Protein AF-A0A0S8A5E6-F1 (afdb_monomer_lite)

Sequence (124 aa):
YNLSNQALFDLGQQLNPLRERNILIVGTGGITHNLRTVDPHHTGAPPAWAVDFDQWIERTLVNHDYDQLIHWQSQAPQARMNHPTPEHFRPLLIVTGAAQHEPVSFPITGFEWGSMSRRSVQLG

Structure (mmCIF, N/CA/C/O backbone):
data_AF-A0A0S8A5E6-F1
#
_entry.id   AF-A0A0S8A5E6-F1
#
loop_
_atom_site.group_PDB
_atom_site.id
_atom_site.type_symbol
_atom_site.label_atom_id
_atom_site.label_alt_id
_atom_site.label_comp_id
_atom_site.label_asym_id
_atom_site.label_entity_id
_atom_site.label_seq_id
_atom_site.pdbx_PDB_ins_code
_atom_site.Cartn_x
_atom_site.Cartn_y
_atom_site.Cartn_z
_atom_site.occupancy
_atom_site.B_iso_or_equiv
_atom_site.auth_seq_id
_atom_site.auth_comp_id
_atom_site.auth_asym_id
_atom_site.auth_atom_id
_atom_site.pdbx_PDB_model_num
ATOM 1 N N . TYR A 1 1 ? 9.458 16.988 11.448 1.00 53.31 1 TYR A N 1
ATOM 2 C CA . TYR A 1 1 ? 8.889 15.850 12.195 1.00 53.31 1 TYR A CA 1
ATOM 3 C C . TYR A 1 1 ? 8.666 14.704 11.229 1.00 53.31 1 TYR A C 1
ATOM 5 O O . TYR A 1 1 ? 7.979 14.907 10.240 1.00 53.31 1 TYR A O 1
ATOM 13 N N . ASN A 1 2 ? 9.302 13.552 11.443 1.00 80.75 2 ASN A N 1
ATOM 14 C CA . ASN A 1 2 ? 9.177 12.395 10.557 1.00 80.75 2 ASN A CA 1
ATOM 15 C C . ASN A 1 2 ? 8.676 11.215 11.404 1.00 80.75 2 ASN A C 1
ATOM 17 O O . ASN A 1 2 ? 9.460 10.632 12.146 1.00 80.75 2 ASN A O 1
ATOM 21 N N . LEU A 1 3 ? 7.367 10.940 11.370 1.00 93.62 3 LEU A N 1
ATOM 22 C CA . LEU A 1 3 ? 6.761 9.841 12.134 1.00 93.62 3 LEU A CA 1
ATOM 23 C C . LEU A 1 3 ? 7.265 8.485 11.612 1.00 93.62 3 LEU A C 1
ATOM 25 O O . LEU A 1 3 ? 7.483 8.318 10.404 1.00 93.62 3 LEU A O 1
ATOM 29 N N . SER A 1 4 ? 7.460 7.529 12.523 1.00 97.25 4 SER A N 1
ATOM 30 C CA . SER A 1 4 ? 7.735 6.133 12.169 1.00 97.25 4 SER A CA 1
ATOM 31 C C . SER A 1 4 ? 6.492 5.480 11.557 1.00 97.25 4 SER A C 1
ATOM 33 O O . SER A 1 4 ? 5.380 5.981 11.722 1.00 97.25 4 SER A O 1
ATOM 35 N N . ASN A 1 5 ? 6.661 4.351 10.863 1.00 98.19 5 ASN A N 1
ATOM 36 C CA . ASN A 1 5 ? 5.519 3.604 10.328 1.00 98.19 5 ASN A CA 1
ATOM 37 C C . ASN A 1 5 ? 4.561 3.160 11.440 1.00 98.19 5 ASN A C 1
ATOM 39 O O . ASN A 1 5 ? 3.355 3.290 11.272 1.00 98.19 5 ASN A O 1
ATOM 43 N N . GLN A 1 6 ? 5.106 2.730 12.586 1.00 98.44 6 GLN A N 1
ATOM 44 C CA . GLN A 1 6 ? 4.316 2.415 13.775 1.00 98.44 6 GLN A CA 1
ATOM 45 C C . GLN A 1 6 ? 3.490 3.626 14.217 1.00 98.44 6 GLN A C 1
ATOM 47 O O . GLN A 1 6 ? 2.279 3.533 14.314 1.00 98.44 6 GLN A O 1
ATOM 52 N N . ALA A 1 7 ? 4.117 4.796 14.370 1.00 98.44 7 ALA A N 1
ATOM 53 C CA . ALA A 1 7 ? 3.408 5.995 14.812 1.00 98.44 7 ALA A CA 1
ATOM 54 C C . ALA A 1 7 ? 2.318 6.450 13.822 1.00 98.44 7 ALA A C 1
ATOM 56 O O . ALA A 1 7 ? 1.319 7.033 14.233 1.00 98.44 7 ALA A O 1
ATOM 57 N N . LEU A 1 8 ? 2.494 6.204 12.519 1.00 98.44 8 LEU A N 1
ATOM 58 C CA . LEU A 1 8 ? 1.461 6.467 11.511 1.00 98.44 8 LEU A CA 1
ATOM 59 C C . LEU A 1 8 ? 0.294 5.481 11.614 1.00 98.44 8 LEU A C 1
ATOM 61 O O . LEU A 1 8 ? -0.857 5.884 11.465 1.00 98.44 8 LEU A O 1
ATOM 65 N N . PHE A 1 9 ? 0.588 4.210 11.876 1.00 98.69 9 PHE A N 1
ATOM 66 C CA . PHE A 1 9 ? -0.428 3.193 12.109 1.00 98.69 9 PHE A CA 1
ATOM 67 C C . PHE A 1 9 ? -1.215 3.481 13.398 1.00 98.69 9 PHE A C 1
ATOM 69 O O . PHE A 1 9 ? -2.443 3.522 13.364 1.00 98.69 9 PHE A O 1
ATOM 76 N N . ASP A 1 10 ? -0.521 3.802 14.493 1.00 98.62 10 ASP A N 1
ATOM 77 C CA . ASP A 1 10 ? -1.114 4.187 15.782 1.00 98.62 10 ASP A CA 1
ATOM 78 C C . ASP A 1 10 ? -1.971 5.454 15.652 1.00 98.62 10 ASP A C 1
ATOM 80 O O . ASP A 1 10 ? -3.045 5.558 16.245 1.00 98.62 10 ASP A O 1
ATOM 84 N N . LEU A 1 11 ? -1.529 6.426 14.842 1.00 98.38 11 LEU A N 1
ATOM 85 C CA . LEU A 1 11 ? -2.345 7.591 14.502 1.00 98.38 11 LEU A CA 1
ATOM 86 C C . LEU A 1 11 ? -3.648 7.158 13.822 1.00 98.38 11 LEU A C 1
ATOM 88 O O . LEU A 1 11 ? -4.709 7.652 14.185 1.00 98.38 11 LEU A O 1
ATOM 92 N N . GLY A 1 12 ? -3.578 6.222 12.874 1.00 98.19 12 GLY A N 1
ATOM 93 C CA . GLY A 1 12 ? -4.755 5.598 12.276 1.00 98.19 12 GLY A CA 1
ATOM 94 C C . GLY A 1 12 ? -5.695 5.014 13.328 1.00 98.19 12 GLY A C 1
ATOM 95 O O . GLY A 1 12 ? -6.876 5.350 13.342 1.00 98.19 12 GLY A O 1
ATOM 96 N N . GLN A 1 13 ? -5.167 4.221 14.263 1.00 98.44 13 GLN A N 1
ATOM 97 C CA . GLN A 1 13 ? -5.961 3.623 15.345 1.00 98.44 13 GLN A CA 1
ATOM 98 C C . GLN A 1 13 ? -6.699 4.677 16.176 1.00 98.44 13 GLN A C 1
ATOM 100 O O . GLN A 1 13 ? -7.873 4.504 16.498 1.00 98.44 13 GLN A O 1
ATOM 105 N N . GLN A 1 14 ? -6.056 5.811 16.464 1.00 98.31 14 GLN A N 1
ATOM 106 C CA . GLN A 1 14 ? -6.695 6.920 17.180 1.00 98.31 14 GLN A CA 1
ATOM 107 C C . GLN A 1 14 ? -7.844 7.573 16.393 1.00 98.31 14 GLN A C 1
ATOM 109 O O . GLN A 1 14 ? -8.722 8.189 16.996 1.00 98.31 14 GLN A O 1
ATOM 114 N N . LEU A 1 15 ? -7.871 7.434 15.063 1.00 98.00 15 LEU A N 1
ATOM 115 C CA . LEU A 1 15 ? -8.951 7.931 14.208 1.00 98.00 15 LEU A CA 1
ATOM 116 C C . LEU A 1 15 ? -10.129 6.952 14.090 1.00 98.00 15 LEU A C 1
ATOM 118 O O . LEU A 1 15 ? -11.198 7.370 13.645 1.00 98.00 15 LEU A O 1
ATOM 122 N N . ASN A 1 16 ? -9.979 5.686 14.496 1.00 97.12 16 ASN A N 1
ATOM 123 C CA . ASN A 1 16 ? -11.025 4.666 14.369 1.00 97.12 16 ASN A CA 1
ATOM 124 C C . ASN A 1 16 ? -12.400 5.100 14.941 1.00 97.12 16 ASN A C 1
ATOM 126 O O . ASN A 1 16 ? -13.386 4.956 14.214 1.00 97.12 16 ASN A O 1
ATOM 130 N N . PRO A 1 17 ? -12.503 5.757 16.123 1.00 97.12 17 PRO A N 1
ATOM 131 C CA . PRO A 1 17 ? -13.794 6.208 16.665 1.00 97.12 17 PRO A CA 1
ATOM 132 C C . PRO A 1 17 ? -14.535 7.244 15.803 1.00 97.12 17 PRO A C 1
ATOM 134 O O . PRO A 1 17 ? -15.717 7.506 16.023 1.00 97.12 17 PRO A O 1
ATOM 137 N N . LEU A 1 18 ? -13.867 7.882 14.833 1.00 97.31 18 LEU A N 1
ATOM 138 C CA . LEU A 1 18 ? -14.532 8.781 13.885 1.00 97.31 18 LEU A CA 1
ATOM 139 C C . LEU A 1 18 ? -15.406 8.004 12.890 1.00 97.31 18 LEU A C 1
ATOM 141 O O . LEU A 1 18 ? -16.440 8.522 12.465 1.00 97.31 18 LEU A O 1
ATOM 145 N N . ARG A 1 19 ? -15.043 6.758 12.557 1.00 95.50 19 ARG A N 1
ATOM 146 C CA . ARG A 1 19 ? -15.820 5.909 11.638 1.00 95.50 19 ARG A CA 1
ATOM 147 C C . ARG A 1 19 ? -17.195 5.573 12.215 1.00 95.50 19 ARG A C 1
ATOM 149 O O . ARG A 1 19 ? -18.186 5.652 11.498 1.00 95.50 19 ARG A O 1
ATOM 156 N N . GLU A 1 20 ? -17.281 5.350 13.529 1.00 92.06 20 GLU A N 1
ATOM 157 C CA . GLU A 1 20 ? -18.549 5.152 14.257 1.00 92.06 20 GLU A CA 1
ATOM 158 C C . GLU A 1 20 ? -19.477 6.381 14.200 1.00 92.06 20 GLU A C 1
ATOM 160 O O . GLU A 1 20 ? -20.674 6.290 14.467 1.00 92.06 20 GLU A O 1
ATOM 165 N N . ARG A 1 21 ? -18.936 7.548 13.829 1.00 96.44 21 ARG A N 1
ATOM 166 C CA . ARG A 1 21 ? -19.668 8.815 13.685 1.00 96.44 21 ARG A CA 1
ATOM 167 C C . ARG A 1 21 ? -20.003 9.147 12.230 1.00 96.44 21 ARG A C 1
ATOM 169 O O . ARG A 1 21 ? -20.310 10.300 11.936 1.00 96.44 21 ARG A O 1
ATOM 176 N N . ASN A 1 22 ? -19.955 8.164 11.328 1.00 94.56 22 ASN A N 1
ATOM 177 C CA . ASN A 1 22 ? -20.186 8.329 9.887 1.00 94.56 22 ASN A CA 1
ATOM 178 C C . ASN A 1 22 ? -19.208 9.308 9.211 1.00 94.56 22 ASN A C 1
ATOM 180 O O . ASN A 1 22 ? -19.568 10.007 8.263 1.00 94.56 22 ASN A O 1
ATOM 184 N N . ILE A 1 23 ? -17.967 9.377 9.699 1.00 97.88 23 ILE A N 1
ATOM 185 C CA . ILE A 1 23 ? -16.906 10.167 9.070 1.00 97.88 23 ILE A CA 1
ATOM 186 C C . ILE A 1 23 ? -16.083 9.253 8.164 1.00 97.88 23 ILE A C 1
ATOM 188 O O . ILE A 1 23 ? -15.533 8.246 8.610 1.00 97.88 23 ILE A O 1
ATOM 192 N N . LEU A 1 24 ? -15.967 9.636 6.892 1.00 97.50 24 LEU A N 1
ATOM 193 C CA . LEU A 1 24 ? -15.106 8.962 5.927 1.00 97.50 24 LEU A CA 1
ATOM 194 C C . LEU A 1 24 ? -13.646 9.392 6.121 1.00 97.50 24 LEU A C 1
ATOM 196 O O . LEU A 1 24 ? -13.333 10.583 6.113 1.00 97.50 24 LEU A O 1
ATOM 200 N N . ILE A 1 25 ? -12.748 8.414 6.232 1.00 98.00 25 ILE A N 1
ATOM 201 C CA . ILE A 1 25 ? -11.300 8.631 6.262 1.00 98.00 25 ILE A CA 1
ATOM 202 C C . ILE A 1 25 ? -10.746 8.293 4.879 1.00 98.00 25 ILE A C 1
ATOM 204 O O . ILE A 1 25 ? -10.887 7.165 4.414 1.00 98.00 25 ILE A O 1
ATOM 208 N N . VAL A 1 26 ? -10.109 9.268 4.228 1.00 98.12 26 VAL A N 1
ATOM 209 C CA . VAL A 1 26 ? -9.521 9.103 2.891 1.00 98.12 26 VAL A CA 1
ATOM 210 C C . VAL A 1 26 ? -8.023 9.369 2.953 1.00 98.12 26 VAL A C 1
ATOM 212 O O . VAL A 1 26 ? -7.594 10.460 3.327 1.00 98.12 26 VAL A O 1
ATOM 215 N N . GLY A 1 27 ? -7.229 8.375 2.556 1.00 97.44 27 GLY A N 1
ATOM 216 C CA . GLY A 1 27 ? -5.797 8.518 2.306 1.00 97.44 27 GLY A CA 1
ATOM 217 C C . GLY A 1 27 ? -5.523 8.492 0.807 1.00 97.44 27 GLY A C 1
ATOM 218 O O . GLY A 1 27 ? -5.976 7.586 0.116 1.00 97.44 27 GLY A O 1
ATOM 219 N N . THR A 1 28 ? -4.777 9.476 0.307 1.00 97.06 28 THR A N 1
ATOM 220 C CA . THR A 1 28 ? -4.337 9.533 -1.095 1.00 97.06 28 THR A CA 1
ATOM 221 C C . THR A 1 28 ? -2.829 9.337 -1.170 1.00 97.06 28 THR A C 1
ATOM 223 O O . THR A 1 28 ? -2.088 9.980 -0.428 1.00 97.06 28 THR A O 1
ATOM 226 N N . GLY A 1 29 ? -2.383 8.415 -2.020 1.00 96.00 29 GLY A N 1
ATOM 227 C CA . GLY A 1 29 ? -0.997 7.965 -2.117 1.00 96.00 29 GLY A CA 1
ATOM 228 C C . GLY A 1 29 ? -0.798 7.070 -3.340 1.00 96.00 29 GLY A C 1
ATOM 229 O O . GLY A 1 29 ? -1.473 7.251 -4.349 1.00 96.00 29 GLY A O 1
ATOM 230 N N . GLY A 1 30 ? 0.106 6.094 -3.249 1.00 96.38 30 GLY A N 1
ATOM 231 C CA . GLY A 1 30 ? 0.345 5.127 -4.321 1.00 96.38 30 GLY A CA 1
ATOM 232 C C . GLY A 1 30 ? 0.921 3.816 -3.799 1.00 96.38 30 GLY A C 1
ATOM 233 O O . GLY A 1 30 ? 1.845 3.820 -2.983 1.00 96.38 30 GLY A O 1
ATOM 234 N N . ILE A 1 31 ? 0.393 2.687 -4.283 1.00 97.88 31 ILE A N 1
ATOM 235 C CA . ILE A 1 31 ? 0.909 1.359 -3.924 1.00 97.88 31 ILE A CA 1
ATOM 236 C C . ILE A 1 31 ? 2.313 1.151 -4.489 1.00 97.88 31 ILE A C 1
ATOM 238 O O . ILE A 1 31 ? 3.192 0.687 -3.771 1.00 97.88 31 ILE A O 1
ATOM 242 N N . THR A 1 32 ? 2.573 1.599 -5.713 1.00 98.25 32 THR A N 1
ATOM 243 C CA . THR A 1 32 ? 3.925 1.722 -6.271 1.00 98.25 32 THR A CA 1
ATOM 244 C C . THR A 1 32 ? 4.145 3.176 -6.685 1.00 98.25 32 THR A C 1
ATOM 246 O O . THR A 1 32 ? 3.229 3.829 -7.187 1.00 98.25 32 THR A O 1
ATOM 249 N N . HIS A 1 33 ? 5.332 3.726 -6.423 1.00 97.56 33 HIS A N 1
ATOM 250 C CA . HIS A 1 33 ? 5.626 5.131 -6.694 1.00 97.56 33 HIS A CA 1
ATOM 251 C C . HIS A 1 33 ? 7.128 5.369 -6.929 1.00 97.56 33 HIS A C 1
ATOM 253 O O . HIS A 1 33 ? 7.845 5.958 -6.114 1.00 97.56 33 HIS A O 1
ATOM 259 N N . ASN A 1 34 ? 7.617 4.932 -8.092 1.00 97.75 34 ASN A N 1
ATOM 260 C CA . ASN A 1 34 ? 8.967 5.239 -8.554 1.00 97.75 34 ASN A CA 1
ATOM 261 C C . ASN A 1 34 ? 8.921 6.014 -9.870 1.00 97.75 34 ASN A C 1
ATOM 263 O O . ASN A 1 34 ? 8.873 5.446 -10.955 1.00 97.75 34 ASN A O 1
ATOM 267 N N . LEU A 1 35 ? 8.999 7.341 -9.773 1.00 96.25 35 LEU A N 1
ATOM 268 C CA . LEU A 1 35 ? 8.928 8.216 -10.946 1.00 96.25 35 LEU A CA 1
ATOM 269 C C . LEU A 1 35 ? 10.097 8.033 -11.926 1.00 96.25 35 LEU A C 1
ATOM 271 O O . LEU A 1 35 ? 9.996 8.455 -13.071 1.00 96.25 35 LEU A O 1
ATOM 275 N N . ARG A 1 36 ? 11.194 7.378 -11.517 1.00 96.81 36 ARG A N 1
ATOM 276 C CA . ARG A 1 36 ? 12.317 7.071 -12.422 1.00 96.81 36 ARG A CA 1
ATOM 277 C C . ARG A 1 36 ? 11.982 5.977 -13.439 1.00 96.81 36 ARG A C 1
ATOM 279 O O . ARG A 1 36 ? 12.749 5.795 -14.377 1.00 96.81 36 ARG A O 1
ATOM 286 N N . THR A 1 37 ? 10.897 5.232 -13.229 1.00 94.88 37 THR A N 1
ATOM 287 C CA . THR A 1 37 ? 10.481 4.100 -14.074 1.00 94.88 37 THR A CA 1
ATOM 288 C C . THR A 1 37 ? 9.157 4.344 -14.792 1.00 94.88 37 THR A C 1
ATOM 290 O O . THR A 1 37 ? 8.658 3.444 -15.459 1.00 94.88 37 THR A O 1
ATOM 293 N N . VAL A 1 38 ? 8.583 5.540 -14.640 1.00 94.62 38 VAL A N 1
ATOM 294 C CA . VAL A 1 38 ? 7.339 5.941 -15.298 1.00 94.62 38 VAL A CA 1
ATOM 295 C C . VAL A 1 38 ? 7.581 6.096 -16.794 1.00 94.62 38 VAL A C 1
ATOM 297 O O . VAL A 1 38 ? 8.474 6.830 -17.213 1.00 94.62 38 VAL A O 1
ATOM 300 N N . ASP A 1 39 ? 6.742 5.438 -17.587 1.00 95.19 39 ASP A N 1
ATOM 301 C CA . ASP A 1 39 ? 6.706 5.569 -19.040 1.00 95.19 39 ASP A CA 1
ATOM 302 C C . ASP A 1 39 ? 5.248 5.733 -19.511 1.00 95.19 39 ASP A C 1
ATOM 304 O O . ASP A 1 39 ? 4.499 4.752 -19.569 1.00 95.19 39 ASP A O 1
ATOM 308 N N . PRO A 1 40 ? 4.815 6.961 -19.857 1.00 93.69 40 PRO A N 1
ATOM 309 C CA . PRO A 1 40 ? 3.461 7.230 -20.340 1.00 93.69 40 PRO A CA 1
ATOM 310 C C . PRO A 1 40 ? 3.102 6.535 -21.660 1.00 93.69 40 PRO A C 1
ATOM 312 O O . PRO A 1 40 ? 1.920 6.443 -21.988 1.00 93.69 40 PRO A O 1
ATOM 315 N N . HIS A 1 41 ? 4.094 6.068 -22.420 1.00 95.06 41 HIS A N 1
ATOM 316 C CA . HIS A 1 41 ? 3.910 5.387 -23.700 1.00 95.06 41 HIS A CA 1
ATOM 317 C C . HIS A 1 41 ? 4.028 3.863 -23.586 1.00 95.06 41 HIS A C 1
ATOM 319 O O . HIS A 1 41 ? 3.924 3.162 -24.596 1.00 95.06 41 HIS A O 1
ATOM 325 N N . HIS A 1 42 ? 4.211 3.338 -22.370 1.00 93.62 42 HIS A N 1
ATOM 326 C CA . HIS A 1 42 ? 4.308 1.904 -22.140 1.00 93.62 42 HIS A CA 1
ATOM 327 C C . HIS A 1 42 ? 3.025 1.188 -22.564 1.00 93.62 42 HIS A C 1
ATOM 329 O O . HIS A 1 42 ? 1.931 1.499 -22.097 1.00 93.62 42 HIS A O 1
ATOM 335 N N . THR A 1 43 ? 3.175 0.185 -23.426 1.00 90.56 43 THR A N 1
ATOM 336 C CA . THR A 1 43 ? 2.064 -0.617 -23.967 1.00 90.56 43 THR A CA 1
ATOM 337 C C . THR A 1 43 ? 2.135 -2.094 -23.569 1.00 90.56 43 THR A C 1
ATOM 339 O O . THR A 1 43 ? 1.272 -2.881 -23.954 1.00 90.56 43 THR A O 1
ATOM 342 N N . GLY A 1 44 ? 3.155 -2.484 -22.798 1.00 93.38 44 GLY A N 1
ATOM 343 C CA . GLY A 1 44 ? 3.380 -3.864 -22.376 1.00 93.38 44 GLY A CA 1
ATOM 344 C C . GLY A 1 44 ? 2.796 -4.202 -21.004 1.00 93.38 44 GLY A C 1
ATOM 345 O O . GLY A 1 44 ? 2.157 -3.388 -20.339 1.00 93.38 44 GLY A O 1
ATOM 346 N N . ALA A 1 45 ? 3.089 -5.417 -20.538 1.00 95.94 45 ALA A N 1
ATOM 347 C CA . ALA A 1 45 ? 2.832 -5.795 -19.152 1.00 95.94 45 ALA A CA 1
ATOM 348 C C . ALA A 1 45 ? 3.664 -4.924 -18.186 1.00 95.94 45 ALA A C 1
ATOM 350 O O . ALA A 1 45 ? 4.784 -4.533 -18.538 1.00 95.94 45 ALA A O 1
ATOM 351 N N . PRO A 1 46 ? 3.152 -4.611 -16.983 1.00 97.38 46 PRO A N 1
ATOM 352 C CA . PRO A 1 46 ? 3.947 -3.962 -15.948 1.00 97.38 46 PRO A CA 1
ATOM 353 C C . PRO A 1 46 ? 5.145 -4.841 -15.555 1.00 97.38 46 PRO A C 1
ATOM 355 O O . PRO A 1 46 ? 5.087 -6.070 -15.680 1.00 97.38 46 PRO A O 1
ATOM 358 N N . PRO A 1 47 ? 6.245 -4.246 -15.073 1.00 97.75 47 PRO A N 1
ATOM 359 C CA . PRO A 1 47 ? 7.405 -5.020 -14.667 1.00 97.75 47 PRO A CA 1
ATOM 360 C C . PRO A 1 47 ? 7.085 -5.889 -13.442 1.00 97.75 47 PRO A C 1
ATOM 362 O O . PRO A 1 47 ? 6.360 -5.464 -12.542 1.00 97.75 47 PRO A O 1
ATOM 365 N N . ALA A 1 48 ? 7.678 -7.086 -13.379 1.00 98.25 48 ALA A N 1
ATOM 366 C CA . ALA A 1 48 ? 7.389 -8.074 -12.334 1.00 98.25 48 ALA A CA 1
ATOM 367 C C . ALA A 1 48 ? 7.537 -7.512 -10.910 1.00 98.25 48 ALA A C 1
ATOM 369 O O . ALA A 1 48 ? 6.652 -7.702 -10.090 1.00 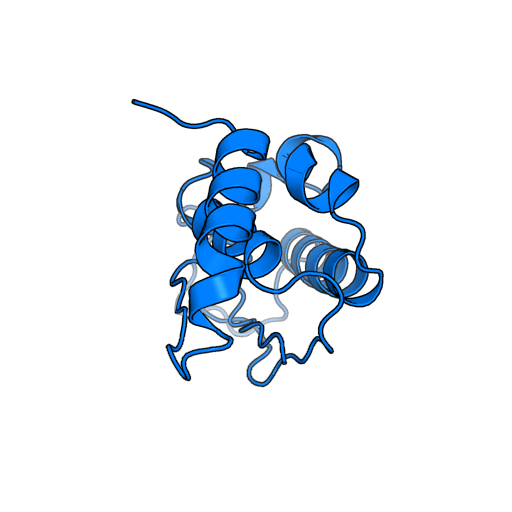98.25 48 ALA A O 1
ATOM 370 N N . TRP A 1 49 ? 8.573 -6.709 -10.641 1.00 98.25 49 TRP A N 1
ATOM 371 C CA . TRP A 1 49 ? 8.789 -6.098 -9.321 1.00 98.25 49 TRP A CA 1
ATOM 372 C C . TRP A 1 49 ? 7.636 -5.195 -8.851 1.00 98.25 49 TRP A C 1
ATOM 374 O O . TRP A 1 49 ? 7.441 -5.036 -7.646 1.00 98.25 49 TRP A O 1
ATOM 384 N N . ALA A 1 50 ? 6.896 -4.578 -9.780 1.00 98.50 50 ALA A N 1
ATOM 385 C CA . ALA A 1 50 ? 5.750 -3.731 -9.458 1.00 98.50 50 ALA A CA 1
ATOM 386 C C . ALA A 1 50 ? 4.515 -4.591 -9.175 1.00 98.50 50 ALA A C 1
ATOM 388 O O . ALA A 1 50 ? 3.791 -4.346 -8.212 1.00 98.50 50 ALA A O 1
ATOM 389 N N . VAL A 1 51 ? 4.317 -5.637 -9.984 1.00 98.62 51 VAL A N 1
ATOM 390 C CA . VAL A 1 51 ? 3.250 -6.631 -9.804 1.00 98.62 51 VAL A CA 1
ATOM 391 C C . VAL A 1 51 ? 3.411 -7.373 -8.481 1.00 98.62 51 VAL A C 1
ATOM 393 O O . VAL A 1 51 ? 2.455 -7.476 -7.720 1.00 98.62 51 VAL A O 1
ATOM 396 N N . ASP A 1 52 ? 4.619 -7.836 -8.175 1.00 98.69 52 ASP A N 1
ATOM 397 C CA . ASP A 1 52 ? 4.913 -8.615 -6.974 1.00 98.69 52 ASP A CA 1
ATOM 398 C C . ASP A 1 52 ? 4.685 -7.796 -5.698 1.00 98.69 52 ASP A C 1
ATOM 400 O O . ASP A 1 52 ? 4.137 -8.313 -4.722 1.00 98.69 52 ASP A O 1
ATOM 404 N N . PHE A 1 53 ? 5.060 -6.511 -5.704 1.00 98.81 53 PHE A N 1
ATOM 405 C CA . PHE A 1 53 ? 4.808 -5.601 -4.584 1.00 98.81 53 PHE A CA 1
ATOM 406 C C . PHE A 1 53 ? 3.319 -5.291 -4.425 1.00 98.81 53 PHE A C 1
ATOM 408 O O . PHE A 1 53 ? 2.797 -5.359 -3.315 1.00 98.81 53 PHE A O 1
ATOM 415 N N . ASP A 1 54 ? 2.614 -5.004 -5.521 1.00 98.81 54 ASP A N 1
ATOM 416 C CA . ASP A 1 54 ? 1.169 -4.765 -5.506 1.00 98.81 54 ASP A CA 1
ATOM 417 C C . ASP A 1 54 ? 0.386 -5.982 -4.973 1.00 98.81 54 ASP A C 1
ATOM 419 O O . ASP A 1 54 ? -0.465 -5.847 -4.092 1.00 98.81 54 ASP A O 1
ATOM 423 N N . GLN A 1 55 ? 0.737 -7.189 -5.423 1.00 98.75 55 GLN A N 1
ATOM 424 C CA . GLN A 1 55 ? 0.159 -8.442 -4.929 1.00 98.75 55 GLN A CA 1
ATOM 425 C C . GLN A 1 55 ? 0.573 -8.760 -3.490 1.00 98.75 55 GLN A C 1
ATOM 427 O O . GLN A 1 55 ? -0.176 -9.391 -2.744 1.00 98.75 55 GLN A O 1
ATOM 432 N N . TRP A 1 56 ? 1.783 -8.376 -3.076 1.00 98.81 56 TRP A N 1
ATOM 433 C CA . TRP A 1 56 ? 2.178 -8.463 -1.673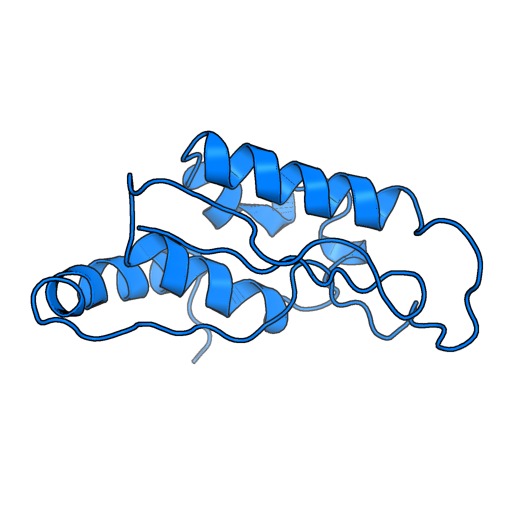 1.00 98.81 56 TRP A CA 1
ATOM 434 C C . TRP A 1 56 ? 1.274 -7.582 -0.808 1.00 98.81 56 TRP A C 1
ATOM 436 O O . TRP A 1 56 ? 0.733 -8.092 0.165 1.00 98.81 56 TRP A O 1
ATOM 446 N N . ILE A 1 57 ? 0.997 -6.336 -1.210 1.00 98.69 57 ILE A N 1
ATOM 447 C CA . ILE A 1 57 ? 0.063 -5.459 -0.487 1.00 98.69 57 ILE A CA 1
ATOM 448 C C . ILE A 1 57 ? -1.331 -6.065 -0.391 1.00 98.69 57 ILE A C 1
ATOM 450 O O . ILE A 1 57 ? -1.905 -6.075 0.695 1.00 98.69 57 ILE A O 1
ATOM 454 N N . GLU A 1 58 ? -1.860 -6.598 -1.494 1.00 98.75 58 GLU A N 1
ATOM 455 C CA . GLU A 1 58 ? -3.149 -7.293 -1.487 1.00 98.75 58 GLU A CA 1
ATOM 456 C C . GLU A 1 58 ? -3.206 -8.372 -0.408 1.00 98.75 58 GLU A C 1
ATOM 458 O O . GLU A 1 58 ? -4.079 -8.345 0.456 1.00 98.75 58 GLU A O 1
ATOM 463 N N . ARG A 1 59 ? -2.244 -9.300 -0.439 1.00 98.69 59 ARG A N 1
ATOM 464 C CA . ARG A 1 59 ? -2.184 -10.431 0.492 1.00 98.69 59 ARG A CA 1
ATOM 465 C C . ARG A 1 59 ? -2.000 -9.966 1.931 1.00 98.69 59 ARG A C 1
ATOM 467 O O . ARG A 1 59 ? -2.683 -10.472 2.813 1.00 98.69 59 ARG A O 1
ATOM 474 N N . THR A 1 60 ? -1.111 -9.003 2.165 1.00 98.69 60 THR A N 1
ATOM 475 C CA . THR A 1 60 ? -0.852 -8.432 3.493 1.00 98.69 60 THR A CA 1
ATOM 476 C C . THR A 1 60 ? -2.120 -7.818 4.084 1.00 98.69 60 THR A C 1
ATOM 478 O O . THR A 1 60 ? -2.444 -8.084 5.239 1.00 98.69 60 THR A O 1
ATOM 481 N N . LEU A 1 61 ? -2.878 -7.053 3.291 1.00 98.56 61 LEU A N 1
ATOM 482 C CA . LEU A 1 61 ? -4.125 -6.438 3.746 1.00 98.56 61 LEU A CA 1
ATOM 483 C C . LEU A 1 61 ? -5.232 -7.475 3.956 1.00 98.56 61 LEU A C 1
ATOM 485 O O . LEU A 1 61 ? -5.855 -7.465 5.009 1.00 98.56 61 LEU A O 1
ATOM 489 N N . VAL A 1 62 ? -5.445 -8.395 3.010 1.00 98.38 62 VAL A N 1
ATOM 490 C CA . VAL A 1 62 ? -6.468 -9.457 3.121 1.00 98.38 62 VAL A CA 1
ATOM 491 C C . VAL A 1 62 ? -6.233 -10.349 4.341 1.00 98.38 62 VAL A C 1
ATOM 493 O O . VAL A 1 62 ? -7.185 -10.759 4.998 1.00 98.38 62 VAL A O 1
ATOM 496 N N . ASN A 1 63 ? -4.971 -10.627 4.672 1.00 98.19 63 ASN A N 1
ATOM 497 C CA . ASN A 1 63 ? -4.611 -11.430 5.838 1.00 98.19 63 ASN A CA 1
ATOM 498 C C . ASN A 1 63 ? -4.580 -10.627 7.149 1.00 98.19 63 ASN A C 1
ATOM 500 O O . ASN A 1 63 ? -4.271 -11.203 8.190 1.00 98.19 63 ASN A O 1
ATOM 504 N N . HIS A 1 64 ? -4.866 -9.320 7.110 1.00 98.06 64 HIS A N 1
ATOM 505 C CA . HIS A 1 64 ? -4.729 -8.406 8.249 1.00 98.06 64 HIS A CA 1
ATOM 506 C C . HIS A 1 64 ? -3.332 -8.459 8.903 1.00 98.06 64 HIS A C 1
ATOM 508 O O . HIS A 1 64 ? -3.193 -8.311 10.118 1.00 98.06 64 HIS A O 1
ATOM 514 N N . ASP A 1 65 ? -2.282 -8.663 8.101 1.00 98.38 65 ASP A N 1
ATOM 515 C CA . ASP A 1 65 ? -0.900 -8.766 8.577 1.00 98.38 65 ASP A CA 1
ATOM 516 C C . ASP A 1 65 ? -0.284 -7.368 8.749 1.00 98.38 65 ASP A C 1
ATOM 518 O O . ASP A 1 65 ? 0.473 -6.854 7.916 1.00 98.38 65 ASP A O 1
ATOM 522 N N . TYR A 1 66 ? -0.683 -6.700 9.831 1.00 98.38 66 TYR A N 1
ATOM 523 C CA . TYR A 1 66 ? -0.254 -5.331 10.115 1.00 98.38 66 TYR A CA 1
ATOM 524 C C . TYR A 1 66 ? 1.242 -5.231 10.408 1.00 98.38 66 TYR A C 1
ATOM 526 O O . TYR A 1 66 ? 1.843 -4.214 10.070 1.00 98.38 66 TYR A O 1
ATOM 534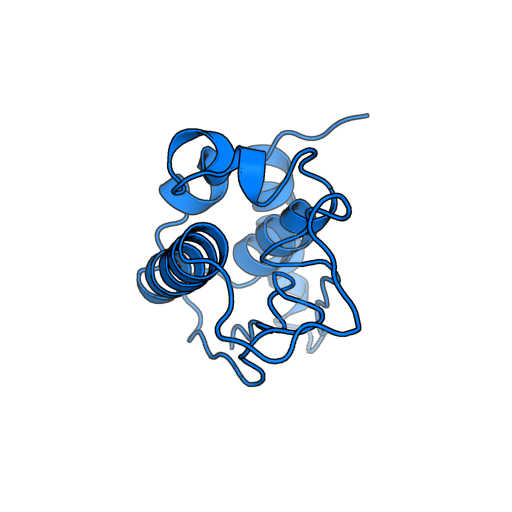 N N . ASP A 1 67 ? 1.85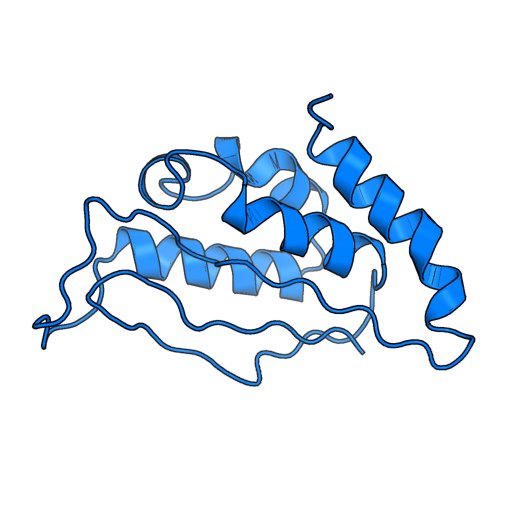6 -6.275 10.967 1.00 98.50 67 ASP A N 1
ATOM 535 C CA . ASP A 1 67 ? 3.294 -6.298 11.240 1.00 98.50 67 ASP A CA 1
ATOM 536 C C . ASP A 1 67 ? 4.086 -6.232 9.930 1.00 98.50 67 ASP A C 1
ATOM 538 O O . ASP A 1 67 ? 4.985 -5.396 9.781 1.00 98.50 67 ASP A O 1
ATOM 542 N N . GLN A 1 68 ? 3.708 -7.037 8.930 1.00 98.38 68 GLN A N 1
ATOM 543 C CA . GLN A 1 68 ? 4.297 -6.938 7.596 1.00 98.38 68 GLN A CA 1
ATOM 544 C C . GLN A 1 68 ? 4.084 -5.554 6.978 1.00 98.38 68 GLN A C 1
ATOM 546 O O . GLN A 1 68 ? 5.027 -4.984 6.422 1.00 98.38 68 GLN A O 1
ATOM 551 N N . LEU A 1 69 ? 2.883 -4.981 7.107 1.00 98.44 69 LEU A N 1
ATOM 552 C CA . LEU A 1 69 ? 2.574 -3.658 6.564 1.00 98.44 69 LEU A CA 1
ATOM 553 C C . LEU A 1 69 ? 3.398 -2.541 7.232 1.00 98.44 69 LEU A C 1
ATOM 555 O O . LEU A 1 69 ? 3.949 -1.679 6.547 1.00 98.44 69 LEU A O 1
ATOM 559 N N . ILE A 1 70 ? 3.535 -2.564 8.559 1.00 98.62 70 ILE A N 1
ATOM 560 C CA . ILE A 1 70 ? 4.334 -1.602 9.332 1.00 98.62 70 ILE A CA 1
ATOM 561 C C . ILE A 1 70 ? 5.822 -1.740 8.988 1.00 98.62 70 ILE A C 1
ATOM 563 O O . ILE A 1 70 ? 6.529 -0.732 8.908 1.00 98.62 70 ILE A O 1
ATOM 567 N N . HIS A 1 71 ? 6.301 -2.953 8.708 1.00 98.56 71 HIS A N 1
ATOM 568 C CA . HIS A 1 71 ? 7.691 -3.240 8.343 1.00 98.56 71 HIS A CA 1
ATOM 569 C C . HIS A 1 71 ? 7.926 -3.395 6.830 1.00 98.56 71 HIS A C 1
ATOM 571 O O . HIS A 1 71 ? 8.925 -3.987 6.408 1.00 98.56 71 HIS A O 1
ATOM 577 N N . TRP A 1 72 ? 7.054 -2.823 5.994 1.00 98.50 72 TRP A N 1
ATOM 578 C CA . TRP A 1 72 ? 7.070 -3.028 4.542 1.00 98.50 72 TRP A CA 1
ATOM 579 C C . TRP A 1 72 ? 8.429 -2.756 3.878 1.00 98.50 72 TRP A C 1
ATOM 581 O O . TRP A 1 72 ? 8.791 -3.464 2.944 1.00 98.50 72 TRP A O 1
ATOM 591 N N . GLN A 1 73 ? 9.231 -1.790 4.355 1.00 97.88 73 GLN A N 1
ATOM 592 C CA . GLN A 1 73 ? 10.534 -1.496 3.736 1.00 97.88 73 GLN A CA 1
ATOM 593 C C . GLN A 1 73 ? 11.513 -2.676 3.767 1.00 97.88 73 GLN A C 1
ATOM 595 O O . GLN A 1 73 ? 12.397 -2.737 2.910 1.00 97.88 73 GLN A O 1
ATOM 600 N N . SER A 1 74 ? 11.399 -3.570 4.753 1.00 97.94 74 SER A N 1
ATOM 601 C CA . SER A 1 74 ? 12.241 -4.764 4.866 1.00 97.94 74 SER A CA 1
ATOM 602 C C . SER A 1 74 ? 11.522 -6.052 4.475 1.00 97.94 74 SER A C 1
ATOM 604 O O . SER A 1 74 ? 12.195 -7.004 4.096 1.00 97.94 74 SER A O 1
ATOM 606 N N . GLN A 1 75 ? 10.190 -6.096 4.584 1.00 98.12 75 GLN A N 1
ATOM 607 C CA . GLN A 1 75 ? 9.398 -7.306 4.328 1.00 98.12 75 GLN A CA 1
ATOM 608 C C . GLN A 1 75 ? 8.891 -7.396 2.883 1.00 98.12 75 GLN A C 1
ATOM 610 O O . GLN A 1 75 ? 8.757 -8.491 2.341 1.00 98.12 75 GLN A O 1
ATOM 615 N N . ALA A 1 76 ? 8.617 -6.259 2.241 1.00 98.31 76 ALA A N 1
ATOM 616 C CA . ALA A 1 76 ? 8.023 -6.248 0.915 1.00 98.31 76 ALA A CA 1
ATOM 617 C C . ALA A 1 76 ? 9.060 -6.534 -0.188 1.00 98.31 76 ALA A C 1
ATOM 619 O O . ALA A 1 76 ? 10.203 -6.052 -0.129 1.00 98.31 76 ALA A O 1
ATOM 620 N N . PRO A 1 77 ? 8.664 -7.252 -1.250 1.00 98.25 77 PRO A N 1
ATOM 621 C CA . PRO A 1 77 ? 9.539 -7.556 -2.374 1.00 98.25 77 PRO A CA 1
ATOM 622 C C . PRO A 1 77 ? 9.962 -6.265 -3.087 1.00 98.25 77 PRO A C 1
ATOM 624 O O . PRO A 1 77 ? 9.141 -5.472 -3.533 1.00 98.25 77 PRO A O 1
ATOM 627 N N . GLN A 1 78 ? 11.272 -6.018 -3.175 1.00 97.94 78 GLN A N 1
ATOM 628 C CA . GLN A 1 78 ? 11.841 -4.871 -3.897 1.00 97.94 78 GLN A CA 1
ATOM 629 C C . GLN A 1 78 ? 11.253 -3.520 -3.435 1.00 97.94 78 GLN A C 1
ATOM 631 O O . GLN A 1 78 ? 11.027 -2.612 -4.238 1.00 97.94 78 GLN A O 1
ATOM 636 N N . ALA A 1 79 ? 11.049 -3.359 -2.123 1.00 98.00 79 ALA A N 1
ATOM 637 C CA . ALA A 1 79 ? 10.440 -2.170 -1.526 1.00 98.00 79 ALA A CA 1
ATOM 638 C C . ALA A 1 79 ? 11.077 -0.847 -1.989 1.00 98.00 79 ALA A C 1
ATOM 640 O O . ALA A 1 79 ? 10.373 0.071 -2.395 1.00 98.00 79 ALA A O 1
ATOM 641 N N . ARG A 1 80 ? 12.417 -0.766 -2.020 1.00 97.75 80 ARG A N 1
ATOM 642 C CA . ARG A 1 80 ? 13.142 0.430 -2.497 1.00 97.75 80 ARG A CA 1
ATOM 643 C C . ARG A 1 80 ? 12.984 0.700 -3.996 1.00 97.75 80 ARG A C 1
ATOM 645 O O . ARG A 1 80 ? 13.137 1.845 -4.413 1.00 97.75 80 ARG A O 1
ATOM 652 N N . MET A 1 81 ? 12.726 -0.334 -4.799 1.00 98.25 81 MET A N 1
ATOM 653 C CA . MET A 1 81 ? 12.460 -0.176 -6.232 1.00 98.25 81 MET A CA 1
ATOM 654 C C . MET A 1 81 ? 11.059 0.388 -6.457 1.00 98.25 81 MET A C 1
ATOM 656 O O . MET A 1 81 ? 10.887 1.245 -7.314 1.00 98.25 81 MET A O 1
ATOM 660 N N . ASN A 1 82 ? 10.082 -0.051 -5.663 1.00 98.38 82 ASN A N 1
ATOM 661 C CA . ASN A 1 82 ? 8.716 0.465 -5.712 1.00 98.38 82 ASN A CA 1
ATOM 662 C C . ASN A 1 82 ? 8.595 1.866 -5.108 1.00 98.38 82 ASN A C 1
ATOM 664 O O . ASN A 1 82 ? 7.833 2.682 -5.615 1.00 98.38 82 ASN A O 1
ATOM 668 N N . HIS A 1 83 ? 9.362 2.149 -4.056 1.00 98.19 83 HIS A N 1
ATOM 669 C CA . HIS A 1 83 ? 9.323 3.397 -3.299 1.00 98.19 83 HIS A CA 1
ATOM 670 C C . HIS A 1 83 ? 10.745 3.834 -2.925 1.00 98.19 83 HIS A C 1
ATOM 672 O O . HIS A 1 83 ? 11.285 3.404 -1.900 1.00 98.19 83 HIS A O 1
ATOM 678 N N . PRO A 1 84 ? 11.377 4.712 -3.725 1.00 97.50 84 PRO A N 1
ATOM 679 C CA . PRO A 1 84 ? 12.664 5.308 -3.367 1.00 97.50 84 PRO A CA 1
ATOM 680 C C . PRO A 1 84 ? 12.612 6.101 -2.056 1.00 97.50 84 PRO A C 1
ATOM 682 O O . PRO A 1 84 ? 13.620 6.229 -1.358 1.00 97.50 84 PRO A O 1
ATOM 685 N N . THR A 1 85 ? 11.433 6.630 -1.742 1.00 96.12 85 THR A N 1
ATOM 686 C CA . THR A 1 85 ? 11.083 7.362 -0.529 1.00 96.12 85 THR A CA 1
ATOM 687 C C . THR A 1 85 ? 9.678 6.921 -0.077 1.00 96.12 85 THR A C 1
ATOM 689 O O . THR A 1 85 ? 8.905 6.428 -0.895 1.00 96.12 85 THR A O 1
ATOM 692 N N . PRO A 1 86 ? 9.342 6.993 1.226 1.00 95.62 86 PRO A N 1
ATOM 693 C CA . PRO A 1 86 ? 8.157 6.317 1.766 1.00 95.62 86 PRO A CA 1
ATOM 694 C C . PRO A 1 86 ? 6.853 7.127 1.671 1.00 95.62 86 PRO A C 1
ATOM 696 O O . PRO A 1 86 ? 5.801 6.634 2.068 1.00 95.62 86 PRO A O 1
ATOM 699 N N . GLU A 1 87 ? 6.898 8.390 1.254 1.00 94.62 87 GLU A N 1
ATOM 700 C CA . GLU A 1 87 ? 5.814 9.363 1.429 1.00 94.62 87 GLU A CA 1
ATOM 701 C C . GLU A 1 87 ? 4.491 8.953 0.784 1.00 94.62 87 GLU A C 1
ATOM 703 O O . GLU A 1 87 ? 3.454 9.152 1.408 1.00 94.62 87 GLU A O 1
ATOM 708 N N . HIS A 1 88 ? 4.521 8.316 -0.389 1.00 96.75 88 HIS A N 1
ATOM 709 C CA . HIS A 1 88 ? 3.309 7.870 -1.080 1.00 96.75 88 HIS A CA 1
ATOM 710 C C . HIS A 1 88 ? 2.735 6.564 -0.514 1.00 96.75 88 HIS A C 1
ATOM 712 O O . HIS A 1 88 ? 1.564 6.268 -0.741 1.00 96.75 88 HIS A O 1
ATOM 718 N N . PHE A 1 89 ? 3.516 5.820 0.275 1.00 97.88 89 PHE A N 1
ATOM 719 C CA . PHE A 1 89 ? 3.054 4.625 0.980 1.00 97.88 89 PHE A CA 1
ATOM 720 C C . PHE A 1 89 ? 2.376 4.955 2.317 1.00 97.88 89 PHE A C 1
ATOM 722 O O . PHE A 1 89 ? 1.414 4.313 2.728 1.00 97.88 89 PHE A O 1
ATOM 729 N N . ARG A 1 90 ? 2.869 5.985 3.014 1.00 97.62 90 ARG A N 1
ATOM 730 C CA . ARG A 1 90 ? 2.439 6.357 4.374 1.00 97.62 90 ARG A CA 1
ATOM 731 C C . ARG A 1 90 ? 0.926 6.516 4.584 1.00 97.62 90 ARG A C 1
ATOM 733 O O . ARG A 1 90 ? 0.466 6.091 5.643 1.00 97.62 90 ARG A O 1
ATOM 740 N N . PRO A 1 91 ? 0.142 7.085 3.647 1.00 98.19 91 PRO A N 1
ATOM 741 C CA . PRO A 1 91 ? -1.309 7.191 3.799 1.00 98.19 91 PRO A CA 1
ATOM 742 C C . PRO A 1 91 ? -1.994 5.840 4.032 1.00 98.19 91 PRO A C 1
ATOM 744 O O . PRO A 1 91 ? -2.937 5.771 4.818 1.00 98.19 91 PRO A O 1
ATOM 747 N N . LEU A 1 92 ? -1.484 4.759 3.426 1.00 98.50 92 LEU A N 1
ATOM 748 C CA . LEU A 1 92 ? -2.025 3.410 3.604 1.00 98.50 92 LEU A CA 1
ATOM 749 C C . LEU A 1 92 ? -1.914 2.935 5.059 1.00 98.50 92 LEU A C 1
ATOM 751 O O . LEU A 1 92 ? -2.842 2.305 5.560 1.00 98.50 92 LEU A O 1
ATOM 755 N N . LEU A 1 93 ? -0.821 3.272 5.756 1.00 98.56 93 LEU A N 1
ATOM 756 C CA . LEU A 1 93 ? -0.624 2.910 7.167 1.00 98.56 93 LEU A CA 1
ATOM 757 C C . LEU A 1 93 ? -1.683 3.550 8.067 1.00 98.56 93 LEU A C 1
ATOM 759 O O . LEU A 1 93 ? -2.243 2.877 8.927 1.00 98.56 93 LEU A O 1
ATOM 763 N N . ILE A 1 94 ? -1.985 4.831 7.837 1.00 98.44 94 ILE A N 1
ATOM 764 C CA . ILE A 1 94 ? -2.988 5.570 8.615 1.00 98.44 94 ILE A CA 1
ATOM 765 C C . ILE A 1 94 ? -4.384 4.997 8.350 1.00 98.44 94 ILE A C 1
ATOM 767 O O . ILE A 1 94 ? -5.116 4.697 9.289 1.00 98.44 94 ILE A O 1
ATOM 771 N N . VAL A 1 95 ? -4.755 4.825 7.076 1.00 98.31 95 VAL A N 1
ATOM 772 C CA . VAL A 1 95 ? -6.084 4.314 6.698 1.00 98.31 95 VAL A CA 1
ATOM 773 C C . VAL A 1 95 ? -6.298 2.893 7.222 1.00 98.31 95 VAL A C 1
ATOM 775 O O . VAL A 1 95 ? -7.357 2.605 7.772 1.00 98.31 95 VAL A O 1
ATOM 778 N N . THR A 1 96 ? -5.278 2.032 7.135 1.00 98.38 96 THR A N 1
ATOM 779 C CA . THR A 1 96 ? -5.353 0.659 7.661 1.00 98.38 96 THR A CA 1
ATOM 780 C C . THR A 1 96 ? -5.454 0.645 9.184 1.00 98.38 96 THR A C 1
ATOM 782 O O . THR A 1 96 ? -6.297 -0.063 9.730 1.00 98.38 96 THR A O 1
ATOM 785 N N . GLY A 1 97 ? -4.664 1.470 9.881 1.00 98.38 97 GLY A N 1
ATOM 786 C CA . GLY A 1 97 ? -4.765 1.610 11.336 1.00 98.38 97 GLY A CA 1
ATOM 787 C C . GLY A 1 97 ? -6.150 2.085 11.789 1.00 98.38 97 GLY A C 1
ATOM 788 O O . GLY A 1 97 ? -6.641 1.655 12.827 1.00 98.38 97 GLY A O 1
ATOM 789 N N . ALA A 1 98 ? -6.824 2.918 10.991 1.00 98.38 98 ALA A N 1
ATOM 790 C CA . ALA A 1 98 ? -8.159 3.419 11.309 1.00 98.38 98 ALA A CA 1
ATOM 791 C C . ALA A 1 98 ? -9.289 2.404 11.098 1.00 98.38 98 ALA A C 1
ATOM 793 O O . ALA A 1 98 ? -10.395 2.628 11.589 1.00 98.38 98 ALA A O 1
ATOM 794 N N . ALA A 1 99 ? -9.049 1.302 10.390 1.00 97.56 99 ALA A N 1
ATOM 795 C CA . ALA A 1 99 ? -10.083 0.348 9.993 1.00 97.56 99 ALA A CA 1
ATOM 796 C C . ALA A 1 99 ? -9.596 -1.105 10.118 1.00 97.56 99 ALA A C 1
ATOM 798 O O . ALA A 1 99 ? -9.800 -1.930 9.230 1.00 97.56 99 ALA A O 1
ATOM 799 N N . GLN A 1 100 ? -8.921 -1.413 11.228 1.00 95.62 100 GLN A N 1
ATOM 800 C CA . GLN A 1 100 ? -8.441 -2.765 11.503 1.00 95.62 100 GLN A CA 1
ATOM 801 C C . GLN A 1 100 ? -9.593 -3.775 11.575 1.00 95.62 100 GLN A C 1
ATOM 803 O O . GLN A 1 100 ? -10.636 -3.500 12.162 1.00 95.62 100 GLN A O 1
ATOM 808 N N . HIS A 1 101 ? -9.340 -4.972 11.047 1.00 94.12 101 HIS A N 1
ATOM 809 C CA . HIS A 1 101 ? -10.225 -6.142 11.019 1.00 94.12 101 HIS A CA 1
ATOM 810 C C . HIS A 1 101 ? -11.486 -5.980 10.166 1.00 94.12 101 HIS A C 1
ATOM 812 O O . HIS A 1 101 ? -12.332 -6.874 10.152 1.00 94.12 101 HIS A O 1
ATOM 818 N N . GLU A 1 102 ? -11.601 -4.870 9.447 1.00 96.38 102 GLU A N 1
ATOM 819 C CA . GLU A 1 102 ? -12.695 -4.634 8.520 1.00 96.38 102 GLU A CA 1
ATOM 820 C C . GLU A 1 102 ? -12.503 -5.424 7.227 1.00 96.38 102 GLU A C 1
ATOM 822 O O . GLU A 1 102 ? -11.366 -5.642 6.802 1.00 96.38 102 GLU A O 1
ATOM 827 N N . PRO A 1 103 ? -13.595 -5.804 6.545 1.00 97.50 103 PRO A N 1
ATOM 828 C CA . PRO A 1 103 ? -13.506 -6.382 5.216 1.00 97.50 103 PRO A CA 1
ATOM 829 C C . PRO A 1 103 ? -12.696 -5.489 4.272 1.00 97.50 103 PRO A C 1
ATOM 831 O O . PRO A 1 103 ? -12.942 -4.285 4.166 1.00 97.50 103 PRO A O 1
ATOM 834 N N . VAL A 1 104 ? -11.749 -6.096 3.559 1.00 98.38 104 VAL A N 1
ATOM 835 C CA . VAL A 1 104 ? -10.919 -5.414 2.564 1.00 98.38 104 VAL A CA 1
ATOM 836 C C . VAL A 1 104 ? -11.484 -5.656 1.168 1.00 98.38 104 VAL A C 1
ATOM 838 O O . VAL A 1 104 ? -11.787 -6.791 0.800 1.00 98.38 104 VAL A O 1
ATOM 841 N N . SER A 1 105 ? -11.575 -4.606 0.354 1.00 98.56 105 SER A N 1
ATOM 842 C CA . SER A 1 105 ? -11.867 -4.721 -1.077 1.00 98.56 105 SER A CA 1
ATOM 843 C C . SER A 1 105 ? -11.000 -3.781 -1.917 1.00 98.56 105 SER A C 1
ATOM 845 O O . SER A 1 105 ? -10.427 -2.809 -1.417 1.00 98.56 105 SER A O 1
ATOM 847 N N . PHE A 1 106 ? -10.889 -4.090 -3.211 1.00 98.56 106 PHE A N 1
ATOM 848 C CA . PHE A 1 106 ? -10.046 -3.360 -4.160 1.00 98.56 106 PHE A CA 1
ATOM 849 C C . PHE A 1 106 ? -10.884 -2.871 -5.349 1.00 98.56 106 PHE A C 1
ATOM 851 O O . PHE A 1 106 ? -10.881 -3.504 -6.405 1.00 98.56 106 PHE A O 1
ATOM 858 N N . PRO A 1 107 ? -11.649 -1.772 -5.197 1.00 98.19 107 PRO A N 1
ATOM 859 C CA . PRO A 1 107 ? -12.597 -1.319 -6.221 1.00 98.19 107 PRO A CA 1
ATOM 860 C C . PRO A 1 107 ? -11.929 -0.860 -7.524 1.00 98.19 107 PRO A C 1
ATOM 862 O O . PRO A 1 107 ? -12.575 -0.798 -8.568 1.00 98.19 107 PRO A O 1
ATOM 865 N N . ILE A 1 108 ? -10.639 -0.524 -7.471 1.00 98.38 108 ILE A N 1
ATOM 866 C CA . ILE A 1 108 ? -9.832 -0.151 -8.631 1.00 98.38 108 ILE A CA 1
ATOM 867 C C . ILE A 1 108 ? -8.527 -0.928 -8.537 1.00 98.38 108 ILE A C 1
ATOM 869 O O . ILE A 1 108 ? -7.888 -0.929 -7.486 1.00 98.38 108 ILE A O 1
ATOM 873 N N . THR A 1 109 ? -8.130 -1.565 -9.635 1.00 98.12 109 THR A N 1
ATOM 874 C CA . THR A 1 109 ? -6.874 -2.312 -9.781 1.00 98.12 109 THR A CA 1
ATOM 875 C C . THR A 1 109 ? -6.257 -2.045 -11.153 1.00 98.12 109 THR A C 1
ATOM 877 O O . THR A 1 109 ? -6.878 -1.438 -12.027 1.00 98.12 109 THR A O 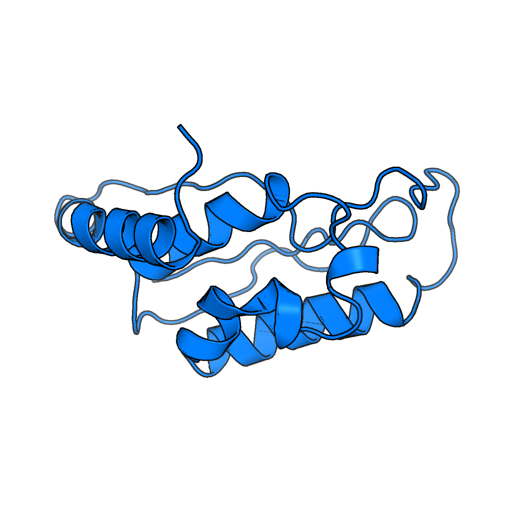1
ATOM 880 N N . GLY A 1 110 ? -5.039 -2.540 -11.367 1.00 97.31 110 GLY A N 1
ATOM 881 C CA . GLY A 1 110 ? -4.304 -2.398 -12.622 1.00 97.31 110 GLY A CA 1
ATOM 882 C C . GLY A 1 110 ? -3.153 -1.407 -12.507 1.00 97.31 110 GLY A C 1
ATOM 883 O O . GLY A 1 110 ? -2.862 -0.896 -11.428 1.00 97.31 110 GLY A O 1
ATOM 884 N N . PHE A 1 111 ? -2.493 -1.156 -13.633 1.00 97.88 111 PHE A N 1
ATOM 885 C CA . PHE A 1 111 ? -1.302 -0.317 -13.705 1.00 97.88 111 PHE A CA 1
ATOM 886 C C . PHE A 1 111 ? -1.467 0.773 -14.760 1.00 97.88 111 PHE A C 1
ATOM 888 O O . PHE A 1 111 ? -2.172 0.594 -15.753 1.00 97.88 111 PHE A O 1
ATOM 895 N N . GLU A 1 112 ? -0.788 1.889 -14.544 1.00 95.75 112 GLU A N 1
ATOM 896 C CA . GLU A 1 112 ? -0.601 2.960 -15.511 1.00 95.75 112 GLU A CA 1
ATOM 897 C C . GLU A 1 112 ? 0.875 3.331 -15.637 1.00 95.75 112 GLU A C 1
ATOM 899 O O . GLU A 1 112 ? 1.700 3.041 -14.767 1.00 95.75 112 GLU A O 1
ATOM 904 N N . TRP A 1 113 ? 1.200 3.939 -16.776 1.00 96.44 113 TRP A N 1
ATOM 905 C CA . TRP A 1 113 ? 2.527 4.462 -17.099 1.00 96.44 113 TRP A CA 1
ATOM 906 C C . TRP A 1 113 ? 3.678 3.488 -16.796 1.00 96.44 113 TRP A C 1
ATOM 908 O O . TRP A 1 113 ? 4.691 3.844 -16.190 1.00 96.44 113 TRP A O 1
ATOM 918 N N . GLY A 1 114 ? 3.487 2.224 -17.172 1.00 96.12 114 GLY A N 1
ATOM 919 C CA . GLY A 1 114 ? 4.451 1.149 -16.964 1.00 96.12 114 GLY A CA 1
ATOM 920 C C . GLY A 1 114 ? 4.373 0.510 -15.585 1.00 96.12 114 GLY A C 1
ATOM 921 O O . GLY A 1 114 ? 4.077 -0.678 -15.484 1.00 96.12 114 GLY A O 1
ATOM 922 N N . SER A 1 115 ? 4.645 1.270 -14.525 1.00 97.12 115 SER A N 1
ATOM 923 C CA . SER A 1 115 ? 4.879 0.701 -13.190 1.00 97.12 115 SER A CA 1
ATOM 924 C C . SER A 1 115 ? 4.024 1.272 -12.063 1.00 97.12 115 SER A C 1
ATOM 926 O O . SER A 1 115 ? 4.222 0.861 -10.922 1.00 97.12 115 SER A O 1
ATOM 928 N N . MET A 1 116 ? 3.119 2.215 -12.331 1.00 97.56 116 MET A N 1
ATOM 929 C CA . MET A 1 116 ? 2.306 2.867 -11.298 1.00 97.56 116 MET A CA 1
ATOM 930 C C . MET A 1 116 ? 1.040 2.052 -11.043 1.00 97.56 116 MET A C 1
ATOM 932 O O . MET A 1 116 ? 0.189 1.933 -11.919 1.00 97.56 116 MET A O 1
ATOM 936 N N . SER A 1 117 ? 0.911 1.460 -9.860 1.00 98.31 117 SER A N 1
ATOM 937 C CA . SER A 1 117 ? -0.292 0.731 -9.473 1.00 98.31 117 SER A CA 1
ATOM 938 C C . SER A 1 117 ? -1.431 1.715 -9.227 1.00 98.31 117 SER A C 1
ATOM 940 O O . SER A 1 117 ? -1.279 2.705 -8.511 1.00 98.31 117 SER A O 1
ATOM 942 N N . ARG A 1 118 ? -2.595 1.397 -9.793 1.00 97.75 118 ARG A N 1
ATOM 943 C CA . ARG A 1 118 ? -3.865 2.103 -9.584 1.00 97.75 118 ARG A CA 1
ATOM 944 C C . ARG A 1 118 ? -4.680 1.508 -8.436 1.00 97.75 118 ARG A C 1
ATOM 946 O O . ARG A 1 118 ? -5.834 1.898 -8.247 1.00 97.75 118 ARG A O 1
ATOM 953 N N . ARG A 1 119 ? -4.123 0.531 -7.709 1.00 98.44 119 ARG A N 1
ATOM 954 C CA . ARG A 1 119 ? -4.833 -0.178 -6.646 1.00 98.44 119 ARG A CA 1
ATOM 955 C C . ARG A 1 119 ? -5.361 0.806 -5.609 1.00 98.44 119 ARG A C 1
ATOM 957 O O . ARG A 1 119 ? -4.598 1.481 -4.924 1.00 98.44 119 ARG A O 1
ATOM 964 N N . SER A 1 120 ? -6.681 0.842 -5.488 1.00 98.56 120 SER A N 1
ATOM 965 C CA . SER A 1 120 ? -7.391 1.531 -4.415 1.00 98.56 120 SER A CA 1
ATOM 966 C C . SER A 1 120 ? -7.841 0.504 -3.385 1.00 98.56 120 SER A C 1
ATOM 968 O O . SER A 1 120 ? -8.245 -0.596 -3.756 1.00 98.56 120 SER A O 1
ATOM 970 N N . VAL A 1 121 ? -7.760 0.852 -2.103 1.00 98.56 121 VAL A N 1
ATOM 971 C CA . VAL A 1 121 ? -8.125 -0.023 -0.982 1.00 98.56 121 VAL A CA 1
ATOM 972 C C . VAL A 1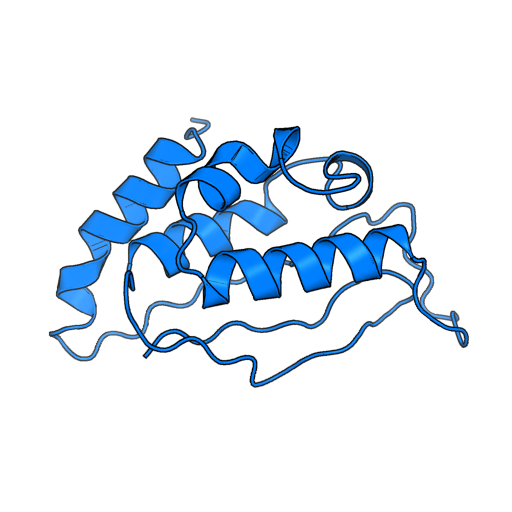 121 ? -9.341 0.568 -0.285 1.00 98.56 121 VAL A C 1
ATOM 974 O O . VAL A 1 121 ? -9.334 1.748 0.063 1.00 98.56 121 VAL A O 1
ATOM 977 N N . GLN A 1 122 ? -10.364 -0.251 -0.066 1.00 98.44 122 GLN A N 1
ATOM 978 C CA . GLN A 1 122 ? -11.510 0.082 0.771 1.00 98.44 122 GLN A CA 1
ATOM 979 C C . GLN A 1 122 ? -11.577 -0.888 1.957 1.00 98.44 122 GLN A C 1
ATOM 981 O O . GLN A 1 122 ? -11.401 -2.093 1.779 1.00 98.44 122 GLN A O 1
ATOM 986 N N . LEU A 1 123 ? -11.818 -0.337 3.151 1.00 97.69 123 LEU A N 1
ATOM 987 C CA . LEU A 1 123 ? -11.920 -1.047 4.427 1.00 97.69 123 LEU A CA 1
ATOM 988 C C . LEU A 1 123 ? -13.277 -0.729 5.072 1.00 97.69 123 LEU A C 1
ATOM 990 O O . LEU A 1 123 ? -13.515 0.421 5.470 1.00 97.69 123 LEU A O 1
ATOM 994 N N . GLY A 1 124 ? -14.138 -1.741 5.187 1.00 94.44 124 GLY A N 1
ATOM 995 C CA . GLY A 1 124 ? -15.541 -1.588 5.594 1.00 94.44 124 GLY A CA 1
ATOM 996 C C . GLY A 1 124 ? -16.485 -1.537 4.401 1.00 94.44 124 GLY A C 1
ATOM 997 O O . GLY A 1 124 ? -16.349 -0.613 3.559 1.00 94.44 124 GLY A O 1
#

Secondary structure (DSSP, 8-state):
----HHHHHHHHHHHHHHHTTTPPP-----SS--GGG--TT--SPPPHHHHHHHHHHHHHHHTT-HHHHHTHHHHSTTHHHH-SSSTTTHHHHHHHHHTTTSPEEEEE--EETTTEE--EEEE-

Radius of gyration: 14.43 Å; chains: 1; bounding box: 33×27×41 Å

Foldseek 3Di:
DDDALVRLLVLLLVQQVVVVVVDDDDFAFFLFDDPVQFAQPDPDAADPQLVQSSVVVVVCLQVLVLVCLSVVCPNGRPNCNRCVDCVRVSSVSSNCSNQRPFDKDFPDFDDHRRRTTPTDIDGD

pLDDT: mean 96.93, std 4.48, range [53.31, 98.81]